Protein AF-A0A3N2MIQ5-F1 (afdb_monomer)

Secondary structure (DSSP, 8-state):
---TT-----HHHHHHHHHHHHSSSS-----S---GGG--S---GGGS-GGGS--EEEESSHHHHHT--TTT--TT-EEEETTT--EEEE--GGGTTSGGGEEE---THHHHHHT-S---GGG--S--S--PPPS----TTTTT-PPPPHHHHHHHHTT----

Radius of gyration: 43.42 Å; Cα contacts (8 Å, |Δi|>4): 132; chains: 1; bounding box: 94×30×147 Å

Sequence (163 aa):
MAVSNLQILDVHGLNLIIQKLKDGTLVVGKAGSVDAAQLSGTIPLDKLPKAALERITIVETEAARLALTSDDVQNGDSIKVTQSGKMYAVVDDTKLGTEAAFTDYVVGTAAKAALADAVPWGGVTGKPTAFPPESHVHTPAECGVEAIPDETIEAIISGTYKS

Mean predicted aligned error: 14.59 Å

Nearest PDB structures (foldseek):
  3hon-assembly1_A  TM=8.655E-01  e=3.107E-02  Homo sapiens

Structure (mmCIF, N/CA/C/O backbone):
data_AF-A0A3N2MIQ5-F1
#
_entry.id   AF-A0A3N2MIQ5-F1
#
loop_
_atom_site.group_PDB
_atom_site.id
_atom_site.type_symbol
_atom_site.label_atom_id
_atom_site.label_alt_id
_atom_site.label_comp_id
_atom_site.label_asym_id
_atom_site.label_entity_id
_atom_site.label_seq_id
_atom_site.pdbx_PDB_ins_code
_atom_site.Cartn_x
_atom_site.Cartn_y
_atom_site.Cartn_z
_atom_site.occupancy
_atom_site.B_iso_or_equiv
_atom_site.auth_seq_id
_atom_site.auth_comp_id
_atom_site.auth_asym_id
_atom_site.auth_atom_id
_atom_site.pdbx_PDB_model_num
ATOM 1 N N . MET A 1 1 ? -36.282 -1.967 73.510 1.00 50.09 1 MET A N 1
ATOM 2 C CA . MET A 1 1 ? -35.251 -1.500 72.558 1.00 50.09 1 MET A CA 1
ATOM 3 C C . MET A 1 1 ? -35.943 -1.250 71.233 1.00 50.09 1 MET A C 1
ATOM 5 O O . MET A 1 1 ? -36.476 -2.193 70.665 1.00 50.09 1 MET A O 1
ATOM 9 N N . ALA A 1 2 ? -36.054 0.010 70.814 1.00 52.12 2 ALA A N 1
ATOM 10 C CA . ALA A 1 2 ? -36.734 0.373 69.577 1.00 52.12 2 ALA A CA 1
ATOM 11 C C . ALA A 1 2 ? -35.797 0.113 68.390 1.00 52.12 2 ALA A C 1
ATOM 13 O O . ALA A 1 2 ? -34.775 0.777 68.255 1.00 52.12 2 ALA A O 1
ATOM 14 N N . VAL A 1 3 ? -36.144 -0.843 67.529 1.00 61.78 3 VAL A N 1
ATOM 15 C CA . VAL A 1 3 ? -35.579 -0.947 66.174 1.00 61.78 3 VAL A CA 1
ATOM 16 C C . VAL A 1 3 ? -36.281 0.077 65.277 1.00 61.78 3 VAL A C 1
ATOM 18 O O . VAL A 1 3 ? -37.018 -0.258 64.358 1.00 61.78 3 VAL A O 1
ATOM 21 N N . SER A 1 4 ? -36.120 1.359 65.595 1.00 69.19 4 SER A N 1
ATOM 22 C CA . SER A 1 4 ? -36.523 2.451 64.712 1.00 69.19 4 SER A CA 1
ATOM 23 C C . SER A 1 4 ? -35.407 2.658 63.691 1.00 69.19 4 SER A C 1
ATOM 25 O O . SER A 1 4 ? -34.311 3.049 64.088 1.00 69.19 4 SER A O 1
ATOM 27 N N . ASN A 1 5 ? -35.707 2.387 62.414 1.00 70.62 5 ASN A N 1
ATOM 28 C CA . ASN A 1 5 ? -34.878 2.560 61.202 1.00 70.62 5 ASN A CA 1
ATOM 29 C C . ASN A 1 5 ? -34.385 1.276 60.511 1.00 70.62 5 ASN A C 1
ATOM 31 O O . ASN A 1 5 ? -33.366 1.310 59.823 1.00 70.62 5 ASN A O 1
ATOM 35 N N . LEU A 1 6 ? -35.113 0.158 60.603 1.00 72.19 6 LEU A N 1
ATOM 36 C CA . LEU A 1 6 ? -34.867 -0.947 59.671 1.00 72.19 6 LEU A CA 1
ATOM 37 C C . LEU A 1 6 ? -35.571 -0.658 58.335 1.00 72.19 6 LEU A C 1
ATOM 39 O O . LEU A 1 6 ? -36.769 -0.887 58.190 1.00 72.19 6 LEU A O 1
ATOM 43 N N . GLN A 1 7 ? -34.831 -0.110 57.371 1.00 79.81 7 GLN A N 1
ATOM 44 C CA . GLN A 1 7 ? -35.302 0.038 55.994 1.00 79.81 7 GLN A CA 1
ATOM 45 C C . GLN A 1 7 ? -35.119 -1.295 55.264 1.00 79.81 7 GLN A C 1
ATOM 47 O O . GLN A 1 7 ? -33.996 -1.769 55.101 1.00 79.81 7 GLN A O 1
ATOM 52 N N . ILE A 1 8 ? -36.227 -1.908 54.850 1.00 82.44 8 ILE A N 1
ATOM 53 C CA . ILE A 1 8 ? -36.240 -3.178 54.120 1.00 82.44 8 ILE A CA 1
ATOM 54 C C . ILE A 1 8 ? -36.720 -2.890 52.700 1.00 82.44 8 ILE A C 1
ATOM 56 O O . ILE A 1 8 ? -37.667 -2.128 52.507 1.00 82.44 8 ILE A O 1
ATOM 60 N N . LEU A 1 9 ? -36.061 -3.487 51.711 1.00 88.62 9 LEU A N 1
ATOM 61 C CA . LEU A 1 9 ? -36.498 -3.406 50.325 1.00 88.62 9 LEU A CA 1
ATOM 62 C C . LEU A 1 9 ? -37.764 -4.259 50.151 1.00 88.62 9 LEU A C 1
ATOM 64 O O . LEU A 1 9 ? -37.734 -5.464 50.401 1.00 88.62 9 LEU A O 1
ATOM 68 N N . ASP A 1 10 ? -38.872 -3.639 49.749 1.00 91.31 10 ASP A N 1
ATOM 69 C CA . ASP A 1 10 ? -40.105 -4.355 49.429 1.00 91.31 10 ASP A CA 1
ATOM 70 C C . ASP A 1 10 ? -40.068 -4.911 47.991 1.00 91.31 10 ASP A C 1
ATOM 72 O O . ASP A 1 10 ? -39.117 -4.701 47.230 1.00 91.31 10 ASP A O 1
ATOM 76 N N . VAL A 1 11 ? -41.116 -5.639 47.598 1.00 94.62 11 VAL A N 1
ATOM 77 C CA . VAL A 1 11 ? -41.196 -6.240 46.257 1.00 94.62 11 VAL A CA 1
ATOM 78 C C . VAL A 1 11 ? -41.172 -5.184 45.144 1.00 94.62 11 VAL A C 1
ATOM 80 O O . VAL A 1 11 ? -40.599 -5.425 44.080 1.00 94.62 11 VAL A O 1
ATOM 83 N N . HIS A 1 12 ? -41.741 -3.997 45.386 1.00 91.69 12 HIS A N 1
ATOM 84 C CA . HIS A 1 12 ? -41.722 -2.898 44.424 1.00 91.69 12 HIS A CA 1
ATOM 85 C C . HIS A 1 12 ? -40.310 -2.341 44.255 1.00 91.69 12 HIS A C 1
ATOM 87 O O . HIS A 1 12 ? -39.852 -2.178 43.125 1.00 91.69 12 HIS A O 1
ATOM 93 N N . GLY A 1 13 ? -39.594 -2.109 45.356 1.00 92.69 13 GLY A N 1
ATOM 94 C CA . GLY A 1 13 ? -38.203 -1.671 45.347 1.00 92.69 13 GLY A CA 1
ATOM 95 C C . GLY A 1 13 ? -37.282 -2.670 44.648 1.00 92.69 13 GLY A C 1
ATOM 96 O O . GLY A 1 13 ? -36.430 -2.267 43.855 1.00 92.69 13 GLY A O 1
ATOM 97 N N . LEU A 1 14 ? -37.491 -3.973 44.866 1.00 93.06 14 LEU A N 1
ATOM 98 C CA . LEU A 1 14 ? -36.746 -5.024 44.170 1.00 93.06 14 LEU A CA 1
ATOM 99 C C . LEU A 1 14 ? -37.012 -5.010 42.661 1.00 93.06 14 LEU A C 1
ATOM 101 O O . LEU A 1 14 ? -36.068 -5.019 41.872 1.00 93.06 14 LEU A O 1
ATOM 105 N N . ASN A 1 15 ? -38.279 -4.931 42.250 1.00 94.38 15 ASN A N 1
ATOM 106 C CA . ASN A 1 15 ? -38.641 -4.854 40.835 1.00 94.38 15 ASN A CA 1
ATOM 107 C C . ASN A 1 15 ? -38.084 -3.595 40.165 1.00 94.38 15 ASN A C 1
ATOM 109 O O . ASN A 1 15 ? -37.611 -3.671 39.032 1.00 94.38 15 ASN A O 1
ATOM 113 N N . LEU A 1 16 ? -38.074 -2.465 40.876 1.00 94.06 16 LEU A N 1
ATOM 114 C CA . LEU A 1 16 ? -37.490 -1.220 40.393 1.00 94.06 16 LEU A CA 1
ATOM 115 C C . LEU A 1 16 ? -35.980 -1.360 40.169 1.00 94.06 16 LEU A C 1
ATOM 117 O O . LEU A 1 16 ? -35.473 -0.922 39.140 1.00 94.06 16 LEU A O 1
ATOM 121 N N . ILE A 1 17 ? -35.255 -1.990 41.099 1.00 93.00 17 ILE A N 1
ATOM 122 C CA . ILE A 1 17 ? -33.819 -2.254 40.935 1.00 93.00 17 ILE A CA 1
ATOM 123 C C . ILE A 1 17 ? -33.576 -3.200 39.755 1.00 93.00 17 ILE A C 1
ATOM 125 O O . ILE A 1 17 ? -32.720 -2.917 38.922 1.00 93.00 17 ILE A O 1
ATOM 129 N N . ILE A 1 18 ? -34.352 -4.281 39.628 1.00 91.88 18 ILE A N 1
ATOM 130 C CA . ILE A 1 18 ? -34.232 -5.230 38.509 1.00 91.88 18 ILE A CA 1
ATOM 131 C C . I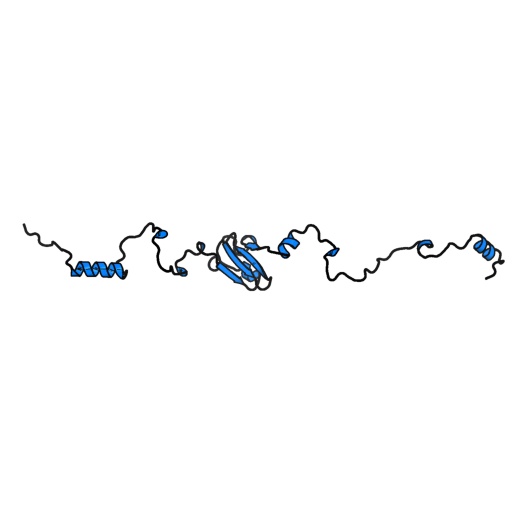LE A 1 18 ? -34.511 -4.547 37.167 1.00 91.88 18 ILE A C 1
ATOM 133 O O . ILE A 1 18 ? -33.794 -4.800 36.200 1.00 91.88 18 ILE A O 1
ATOM 137 N N . GLN A 1 19 ? -35.529 -3.688 37.086 1.00 94.25 19 GLN A N 1
ATOM 138 C CA . GLN A 1 19 ? -35.799 -2.911 35.877 1.00 94.25 19 GLN A CA 1
ATOM 139 C C . GLN A 1 19 ? -34.622 -2.005 35.535 1.00 94.25 19 GLN A C 1
ATOM 141 O O . GLN A 1 19 ? -34.124 -2.086 34.418 1.00 94.25 19 GLN A O 1
ATOM 146 N N . LYS A 1 20 ? -34.112 -1.250 36.513 1.00 92.56 20 LYS A N 1
ATOM 147 C CA . LYS A 1 20 ? -32.974 -0.350 36.307 1.00 92.56 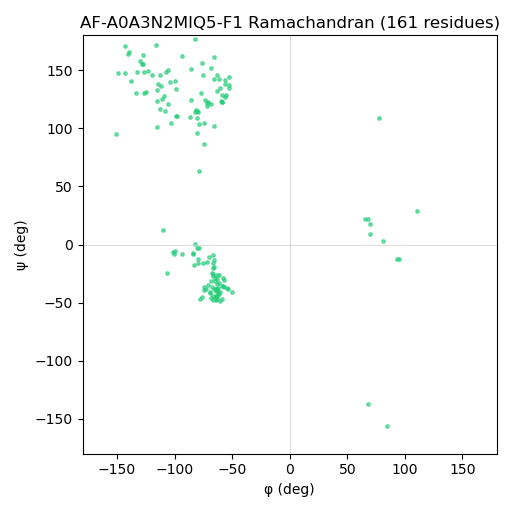20 LYS A CA 1
ATOM 148 C C . LYS A 1 20 ? -31.679 -1.070 35.915 1.00 92.56 20 LYS A C 1
ATOM 150 O O . LYS A 1 20 ? -30.840 -0.503 35.226 1.00 92.56 20 LYS A O 1
ATOM 155 N N . LEU A 1 21 ? -31.494 -2.313 36.360 1.00 90.56 21 LEU A N 1
ATOM 156 C CA . LEU A 1 21 ? -30.386 -3.169 35.922 1.00 90.56 21 LEU A CA 1
ATOM 157 C C . LEU A 1 21 ? -30.551 -3.605 34.462 1.00 90.56 21 LEU A C 1
ATOM 159 O O . LEU A 1 21 ? -29.579 -3.641 33.716 1.00 90.56 21 LEU A O 1
ATOM 163 N N . LYS A 1 22 ? -31.779 -3.941 34.050 1.00 87.19 22 LYS A N 1
ATOM 164 C CA . LYS A 1 22 ? -32.088 -4.395 32.686 1.00 87.19 22 LYS A CA 1
ATOM 165 C C . LYS A 1 22 ? -32.084 -3.260 31.666 1.00 87.19 22 LYS A C 1
ATOM 167 O O . LYS A 1 22 ? -31.681 -3.483 30.532 1.00 87.19 22 LYS A O 1
ATOM 172 N N . ASP A 1 23 ? -32.550 -2.075 32.053 1.00 88.50 23 ASP A N 1
ATOM 173 C CA . ASP A 1 23 ? -32.561 -0.887 31.194 1.00 88.50 23 ASP A CA 1
ATOM 174 C C . ASP A 1 23 ? -31.221 -0.124 31.196 1.00 88.50 23 ASP A C 1
ATOM 176 O O . ASP A 1 23 ? -31.027 0.784 30.392 1.00 88.50 23 ASP A O 1
ATOM 180 N N . GLY A 1 24 ? -30.282 -0.515 32.066 1.00 82.56 24 GLY A N 1
ATOM 181 C CA . GLY A 1 24 ? -28.936 0.053 32.148 1.00 82.56 24 GLY A CA 1
ATOM 182 C C . GLY A 1 24 ? -28.836 1.374 32.919 1.00 82.56 24 GLY A C 1
ATOM 183 O O . GLY A 1 24 ? -27.742 1.925 33.025 1.00 82.56 24 GLY A O 1
ATOM 184 N N . THR A 1 25 ? -29.930 1.881 33.497 1.00 88.81 25 THR A N 1
ATOM 185 C CA . THR A 1 25 ? -29.929 3.11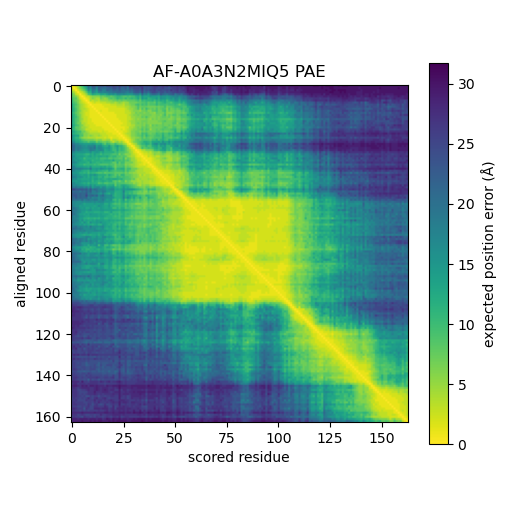0 34.312 1.00 88.81 25 THR A CA 1
ATOM 186 C C . THR A 1 25 ? -29.183 2.913 35.633 1.00 88.81 25 THR A C 1
ATOM 188 O O . THR A 1 25 ? -28.590 3.850 36.169 1.00 88.81 25 THR A O 1
ATOM 191 N N . LEU A 1 26 ? -29.206 1.693 36.178 1.00 88.31 26 LEU A N 1
ATOM 192 C CA . LEU A 1 26 ? -28.381 1.293 37.312 1.00 88.31 26 LEU A CA 1
ATOM 193 C C . LEU A 1 26 ? -27.214 0.440 36.809 1.00 88.31 26 LEU A C 1
ATOM 195 O O . LEU A 1 26 ? -27.372 -0.740 36.510 1.00 88.31 26 LEU A O 1
ATOM 199 N N . VAL A 1 27 ? -26.026 1.039 36.765 1.00 79.94 27 VAL A N 1
ATOM 200 C CA . VAL A 1 27 ? -24.787 0.345 36.401 1.00 79.94 27 VAL A CA 1
ATOM 201 C C . VAL A 1 27 ? -24.190 -0.291 37.657 1.00 79.94 27 VAL A C 1
ATOM 203 O O . VAL A 1 27 ? -23.701 0.411 38.542 1.00 79.94 27 VAL A O 1
ATOM 206 N N . VAL A 1 28 ? -24.228 -1.623 37.746 1.00 74.12 28 VAL A N 1
ATOM 207 C CA . VAL A 1 28 ? -23.554 -2.392 38.806 1.00 74.12 28 VAL A CA 1
ATOM 208 C C . VAL A 1 28 ? -22.454 -3.251 38.202 1.00 74.12 28 VAL A C 1
ATOM 210 O O . VAL A 1 28 ? -22.643 -3.872 37.163 1.00 74.12 28 VAL A O 1
ATOM 213 N N . GLY A 1 29 ? -21.307 -3.297 38.877 1.00 63.12 29 GLY A N 1
ATOM 214 C CA . GLY A 1 29 ? -20.150 -4.058 38.420 1.00 63.12 29 GLY A CA 1
ATOM 215 C C . GLY A 1 29 ? -19.389 -3.350 37.298 1.00 63.12 29 GLY A C 1
ATOM 216 O O . GLY A 1 29 ? -19.814 -3.301 36.150 1.00 63.12 29 GLY A O 1
ATOM 217 N N . LYS A 1 30 ? -18.191 -2.853 37.616 1.00 61.56 30 LYS A N 1
ATOM 218 C CA . LYS A 1 30 ? -17.167 -2.656 36.591 1.00 61.56 30 LYS A CA 1
ATOM 219 C C . LYS A 1 30 ? -16.644 -4.047 36.254 1.00 61.56 30 LYS A C 1
ATOM 221 O O . LYS A 1 30 ? -15.911 -4.623 37.057 1.00 61.56 30 LYS A O 1
ATOM 226 N N . ALA A 1 31 ? -17.039 -4.607 35.115 1.00 64.56 31 ALA A N 1
ATOM 227 C CA . ALA A 1 31 ? -16.406 -5.824 34.629 1.00 64.56 31 ALA A CA 1
ATOM 228 C C . ALA A 1 31 ? -14.948 -5.482 34.287 1.00 64.56 31 ALA A C 1
ATOM 230 O O . ALA A 1 31 ? -14.674 -4.814 33.293 1.00 64.56 31 ALA A O 1
ATOM 231 N N . GLY A 1 32 ? -14.013 -5.844 35.170 1.00 70.69 32 GLY A N 1
ATOM 232 C CA . GLY A 1 32 ? -12.579 -5.654 34.925 1.00 70.69 32 GLY A CA 1
ATOM 233 C C . GLY A 1 32 ? -12.084 -6.499 33.748 1.00 70.69 32 GLY A C 1
ATOM 234 O O . GLY A 1 32 ? -11.162 -6.097 33.046 1.00 70.69 32 GLY A O 1
ATOM 235 N N . SER A 1 33 ? -12.743 -7.633 33.514 1.00 75.94 33 SER A N 1
ATOM 236 C CA . SER A 1 33 ? -12.606 -8.493 32.347 1.00 75.94 33 SER A CA 1
ATOM 237 C C . SER A 1 33 ? -13.978 -9.057 31.975 1.00 75.94 33 SER A C 1
ATOM 239 O O . SER A 1 33 ? -14.829 -9.275 32.840 1.00 75.94 33 SER A O 1
ATOM 241 N N . VAL A 1 34 ? -14.197 -9.276 30.682 1.00 79.31 34 VAL A N 1
ATOM 242 C CA . VAL A 1 34 ? -15.377 -9.957 30.142 1.00 79.31 34 VAL A CA 1
ATOM 243 C C . VAL A 1 34 ? -14.861 -11.101 29.283 1.00 79.31 34 VAL A C 1
ATOM 245 O O . VAL A 1 34 ? -13.960 -10.894 28.472 1.00 79.31 34 VAL A O 1
ATOM 248 N N . ASP A 1 35 ? -15.396 -12.305 29.478 1.00 84.56 35 ASP A N 1
ATOM 249 C CA . ASP A 1 35 ? -15.090 -13.432 28.601 1.00 84.56 35 ASP A CA 1
ATOM 250 C C . ASP A 1 35 ? -15.714 -13.172 27.224 1.00 84.56 35 ASP A C 1
ATOM 252 O O . ASP A 1 35 ? -16.929 -12.995 27.103 1.00 84.56 35 ASP A O 1
ATOM 256 N N . ALA A 1 36 ? -14.880 -13.146 26.185 1.00 81.62 36 ALA A N 1
ATOM 257 C CA . ALA A 1 36 ? -15.325 -12.918 24.817 1.00 81.62 36 ALA A CA 1
ATOM 258 C C . ALA A 1 36 ? -16.359 -13.963 24.362 1.00 81.62 36 ALA A C 1
ATOM 260 O O . ALA A 1 36 ? -17.237 -13.629 23.571 1.00 81.62 36 ALA A O 1
ATOM 261 N N . ALA A 1 37 ? -16.317 -15.190 24.901 1.00 86.12 37 ALA A N 1
ATOM 262 C CA . ALA A 1 37 ? -17.291 -16.238 24.595 1.00 86.12 37 ALA A CA 1
ATOM 263 C C . ALA A 1 37 ? -18.716 -15.913 25.082 1.00 86.12 37 ALA A C 1
ATOM 265 O O . ALA A 1 37 ? -19.681 -16.508 24.606 1.00 86.12 37 ALA A O 1
ATOM 266 N N . GLN A 1 38 ? -18.859 -14.976 26.024 1.00 82.31 38 GLN A N 1
ATOM 267 C CA . GLN A 1 38 ? -20.152 -14.537 26.552 1.00 82.31 38 GLN A CA 1
ATOM 268 C C . GLN A 1 38 ? -20.715 -13.309 25.824 1.00 82.31 38 GLN A C 1
ATOM 270 O O . GLN A 1 38 ? -21.868 -12.933 26.057 1.00 82.31 38 GLN A O 1
ATOM 275 N N . LEU A 1 39 ? -19.934 -12.678 24.941 1.00 83.69 39 LEU A N 1
ATOM 276 C CA . LEU A 1 39 ? -20.414 -11.577 24.113 1.00 83.69 39 LEU A CA 1
ATOM 277 C C . LEU A 1 39 ? -21.386 -12.131 23.063 1.00 83.69 39 LEU A C 1
ATOM 279 O O . LEU A 1 39 ? -21.047 -13.009 22.276 1.00 83.69 39 LEU A O 1
ATOM 283 N N . SER A 1 40 ? -22.612 -11.612 23.057 1.00 83.62 40 SER A N 1
ATOM 284 C CA . SER A 1 40 ? -23.656 -11.969 22.093 1.00 83.62 40 SER A CA 1
ATOM 285 C C . SER A 1 40 ? -24.247 -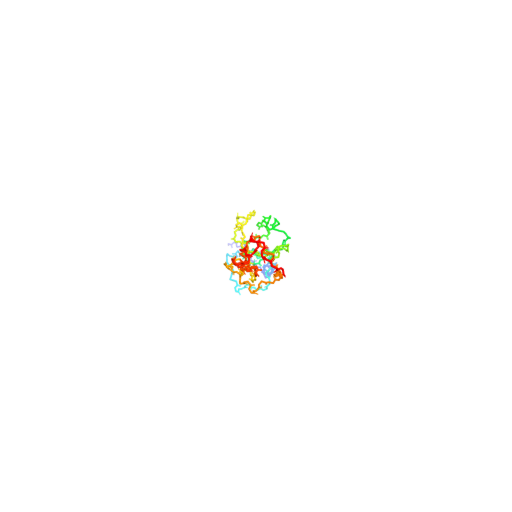10.709 21.459 1.00 83.62 40 SER A C 1
ATOM 287 O O . SER A 1 40 ? -24.188 -9.625 22.039 1.00 83.62 40 SER A O 1
ATOM 289 N N . GLY A 1 41 ? -24.803 -10.839 20.252 1.00 87.38 41 GLY A N 1
ATOM 290 C CA . GLY A 1 41 ? -25.310 -9.706 19.473 1.00 87.38 41 GLY A CA 1
ATOM 291 C C . GLY A 1 41 ? -24.225 -8.995 18.657 1.00 87.38 41 GLY A C 1
ATOM 292 O O . GLY A 1 41 ? -23.212 -9.591 18.300 1.00 87.38 41 GLY A O 1
ATOM 293 N N . THR A 1 42 ? -24.462 -7.722 18.331 1.00 85.50 42 THR A N 1
ATOM 294 C CA . THR A 1 42 ? -23.568 -6.911 17.492 1.00 85.50 42 THR A CA 1
ATOM 295 C C . THR A 1 42 ? -22.869 -5.854 18.335 1.00 85.50 42 THR A C 1
ATOM 297 O O . THR A 1 42 ? -23.528 -5.068 19.015 1.00 85.50 42 THR A O 1
ATOM 300 N N . ILE A 1 43 ? -21.541 -5.794 18.246 1.00 84.19 43 ILE A N 1
ATOM 301 C CA . ILE A 1 43 ? -20.755 -4.697 18.814 1.00 84.19 43 ILE A CA 1
ATOM 302 C C . ILE A 1 43 ? -20.717 -3.566 17.776 1.00 84.19 43 ILE A C 1
ATOM 304 O O . ILE A 1 43 ? -20.312 -3.818 16.638 1.00 84.19 43 ILE A O 1
ATOM 308 N N . PRO A 1 44 ? -21.137 -2.336 18.121 1.00 83.00 44 PRO A N 1
ATOM 309 C CA . PRO A 1 44 ? -21.008 -1.198 17.222 1.00 83.00 44 PRO A CA 1
ATOM 310 C C . PRO A 1 44 ? -19.554 -0.986 16.792 1.00 83.00 44 PRO A C 1
ATOM 312 O O . PRO A 1 44 ? -18.633 -1.073 17.605 1.00 83.00 44 PRO A O 1
ATOM 315 N N . LEU A 1 45 ? -19.353 -0.686 15.511 1.00 78.81 45 LEU A N 1
ATOM 316 C CA . LEU A 1 45 ? -18.025 -0.553 14.912 1.00 78.81 45 LEU A CA 1
ATOM 317 C C . LEU A 1 45 ? -17.170 0.532 15.591 1.00 78.81 45 LEU A C 1
ATOM 319 O O . LEU A 1 45 ? -15.974 0.347 15.774 1.00 78.81 45 LEU A O 1
ATOM 323 N N . ASP A 1 46 ? -17.787 1.632 16.026 1.00 79.69 46 ASP A N 1
ATOM 324 C CA . ASP A 1 46 ? -17.132 2.743 16.731 1.00 79.69 46 ASP A CA 1
ATOM 325 C C . ASP A 1 46 ? -16.681 2.390 18.160 1.00 79.69 46 ASP A C 1
ATOM 327 O O . ASP A 1 46 ? -15.968 3.164 18.800 1.00 79.69 46 ASP A O 1
ATOM 331 N N . LYS A 1 47 ? -17.119 1.239 18.681 1.00 82.62 47 LYS A N 1
ATOM 332 C CA . LYS A 1 47 ? -16.714 0.698 19.984 1.00 82.62 47 LYS A CA 1
ATOM 333 C C . LYS A 1 47 ? -15.652 -0.387 19.870 1.00 82.62 47 LYS A C 1
ATOM 335 O O . LYS A 1 47 ? -15.107 -0.795 20.895 1.00 82.62 47 LYS A O 1
ATOM 340 N N . LEU A 1 48 ? -15.345 -0.840 18.656 1.00 83.25 48 LEU A N 1
ATOM 341 C CA . LEU A 1 48 ? -14.222 -1.733 18.430 1.00 83.25 48 LEU A CA 1
ATOM 342 C C . LEU A 1 48 ? -12.927 -0.914 18.464 1.00 83.25 48 LEU A C 1
ATOM 344 O O . LEU A 1 48 ? -12.839 0.125 17.804 1.00 83.25 48 LEU A O 1
ATOM 348 N N . PRO A 1 49 ? -11.911 -1.348 19.232 1.00 80.50 49 PRO A N 1
ATOM 349 C CA . PRO A 1 49 ? -10.587 -0.753 19.145 1.00 80.50 49 PRO A CA 1
ATOM 350 C C . PRO A 1 49 ? -10.134 -0.763 17.689 1.00 80.50 49 PRO A C 1
ATOM 352 O O . PRO A 1 49 ? -10.287 -1.788 17.025 1.00 80.50 49 PRO A O 1
ATOM 355 N N . LYS A 1 50 ? -9.573 0.352 17.201 1.00 73.44 50 LYS A N 1
ATOM 356 C CA . LYS A 1 50 ? -9.175 0.472 15.791 1.00 73.44 50 LYS A CA 1
ATOM 357 C C . LYS A 1 50 ? -8.327 -0.745 15.357 1.00 73.44 50 LYS A C 1
ATOM 359 O O . LYS A 1 50 ? -8.615 -1.333 14.322 1.00 73.44 50 LYS A O 1
ATOM 364 N N . ALA A 1 51 ? -7.407 -1.216 16.208 1.00 74.19 51 ALA A N 1
ATOM 365 C CA . ALA A 1 51 ? -6.506 -2.343 15.932 1.00 74.19 51 ALA A CA 1
ATOM 366 C C . ALA A 1 51 ? -7.185 -3.723 15.798 1.00 74.19 51 ALA A C 1
ATOM 368 O O . ALA A 1 51 ? -6.530 -4.693 15.430 1.00 74.19 51 ALA A O 1
ATOM 369 N N . ALA A 1 52 ? -8.476 -3.847 16.119 1.00 80.62 52 ALA A N 1
ATOM 370 C CA . ALA A 1 52 ? -9.217 -5.099 15.974 1.00 80.62 52 ALA A CA 1
ATOM 371 C C . ALA A 1 52 ? -9.665 -5.368 14.526 1.00 80.62 52 ALA A C 1
ATOM 373 O O . ALA A 1 52 ? -10.119 -6.473 14.231 1.00 80.62 52 ALA A O 1
ATOM 374 N N . LEU A 1 53 ? -9.579 -4.369 13.640 1.00 79.25 53 LEU A N 1
ATOM 375 C CA . LEU A 1 53 ? -10.049 -4.447 12.261 1.00 79.25 53 LEU A CA 1
ATOM 376 C C . LEU A 1 53 ? -9.003 -3.883 11.302 1.00 79.25 53 LEU A C 1
ATOM 378 O O . LEU A 1 53 ? -8.553 -2.752 11.475 1.00 79.25 53 LEU A O 1
ATOM 382 N N . GLU A 1 54 ? -8.689 -4.636 10.251 1.00 79.88 54 GLU A N 1
ATOM 383 C CA . GLU A 1 54 ? -7.959 -4.095 9.104 1.00 79.88 54 GLU A CA 1
ATOM 384 C C . GLU A 1 54 ? -8.894 -3.199 8.287 1.00 79.88 54 GLU A C 1
ATOM 386 O O . GLU A 1 54 ? -9.974 -3.621 7.856 1.00 79.88 54 GLU A O 1
ATOM 391 N N . ARG A 1 55 ? -8.489 -1.943 8.073 1.00 85.88 55 ARG A N 1
ATOM 392 C CA . ARG A 1 55 ? -9.235 -0.981 7.252 1.00 85.88 55 ARG A CA 1
ATOM 393 C C . ARG A 1 55 ? -8.519 -0.756 5.926 1.00 85.88 55 ARG A C 1
ATOM 395 O O . ARG A 1 55 ? -7.294 -0.809 5.851 1.00 85.88 55 ARG A O 1
ATOM 402 N N . ILE A 1 56 ? -9.296 -0.479 4.877 1.00 91.06 56 ILE A N 1
ATOM 403 C CA . ILE A 1 56 ? -8.764 -0.045 3.582 1.00 91.06 56 ILE A CA 1
ATOM 404 C C . ILE A 1 56 ? -9.098 1.432 3.387 1.00 91.06 56 ILE A C 1
ATOM 406 O O . ILE A 1 56 ? -10.267 1.787 3.236 1.00 91.06 56 ILE A O 1
ATOM 410 N N . THR A 1 57 ? -8.071 2.273 3.331 1.00 93.75 57 THR A N 1
ATOM 411 C CA . THR A 1 57 ? -8.193 3.699 3.008 1.00 93.75 57 THR A CA 1
ATOM 412 C C . THR A 1 57 ? -7.845 3.917 1.539 1.00 93.75 57 THR A C 1
ATOM 414 O O . THR A 1 57 ? -6.851 3.395 1.039 1.00 93.75 57 THR A O 1
ATOM 417 N N . ILE A 1 58 ? -8.663 4.682 0.817 1.00 95.94 58 ILE A N 1
ATOM 418 C CA . ILE A 1 58 ? -8.453 4.968 -0.608 1.00 95.94 58 ILE A CA 1
ATOM 419 C C . ILE A 1 58 ? -8.078 6.440 -0.753 1.00 95.94 58 ILE A C 1
ATOM 421 O O . ILE A 1 58 ? -8.818 7.312 -0.307 1.00 95.94 58 ILE A O 1
ATOM 425 N N . VAL A 1 59 ? -6.943 6.705 -1.392 1.00 96.88 59 VAL A N 1
ATOM 426 C CA . VAL A 1 59 ? -6.428 8.050 -1.664 1.00 96.88 59 VAL A CA 1
ATOM 427 C C . VAL A 1 59 ? -6.109 8.204 -3.145 1.00 96.88 59 VAL A C 1
ATOM 429 O O . VAL A 1 59 ? -5.855 7.229 -3.853 1.00 96.88 59 VAL A O 1
ATOM 432 N N . GLU A 1 60 ? -6.123 9.440 -3.633 1.00 96.69 60 GLU A N 1
ATOM 433 C CA . GLU A 1 60 ? -5.923 9.691 -5.058 1.00 96.69 60 GLU A CA 1
ATOM 434 C C . GLU A 1 60 ? -4.449 9.604 -5.469 1.00 96.69 60 GLU A C 1
ATOM 436 O O . GLU A 1 60 ? -4.119 8.945 -6.455 1.00 96.69 60 GLU A O 1
ATOM 441 N N . THR A 1 61 ? -3.559 10.238 -4.699 1.00 96.69 61 THR A N 1
ATOM 442 C CA . THR A 1 61 ? -2.148 10.452 -5.054 1.00 96.69 61 THR A CA 1
ATOM 443 C C . THR A 1 61 ? -1.190 9.973 -3.964 1.00 96.69 61 THR A C 1
ATOM 445 O O . THR A 1 61 ? -1.567 9.814 -2.803 1.00 96.69 61 THR A O 1
ATOM 448 N N . GLU A 1 62 ? 0.085 9.800 -4.319 1.00 94.12 62 GLU A N 1
ATOM 449 C CA . GLU A 1 62 ? 1.141 9.447 -3.357 1.00 94.12 62 GLU A CA 1
ATOM 450 C C . GLU A 1 62 ? 1.348 10.536 -2.293 1.00 94.12 62 GLU A C 1
ATOM 452 O O . GLU A 1 62 ? 1.585 10.234 -1.126 1.00 94.12 62 GLU A O 1
ATOM 457 N N . ALA A 1 63 ? 1.181 11.809 -2.664 1.00 96.12 63 ALA A N 1
ATOM 458 C CA . ALA A 1 63 ? 1.230 12.915 -1.712 1.00 96.12 63 ALA A CA 1
ATOM 459 C C . ALA A 1 63 ? 0.092 12.826 -0.681 1.00 96.12 63 ALA A C 1
ATOM 461 O O . ALA A 1 63 ? 0.315 13.082 0.500 1.00 96.12 63 ALA A O 1
ATOM 462 N N . ALA A 1 64 ? -1.108 12.412 -1.106 1.00 96.50 64 ALA A N 1
ATOM 463 C CA . ALA A 1 64 ? -2.231 12.191 -0.200 1.00 96.50 64 ALA A CA 1
ATOM 464 C C . ALA A 1 64 ? -1.991 10.998 0.738 1.00 96.50 64 ALA A C 1
ATOM 466 O O . ALA A 1 64 ? -2.344 11.088 1.909 1.00 96.50 64 ALA A O 1
ATOM 467 N N . ARG A 1 65 ? -1.340 9.920 0.268 1.00 96.00 65 ARG A N 1
ATOM 468 C CA . ARG A 1 65 ? -0.891 8.813 1.137 1.00 96.00 65 ARG A CA 1
ATOM 469 C C . ARG A 1 65 ? 0.067 9.313 2.221 1.00 96.00 65 ARG A C 1
ATOM 471 O O . ARG A 1 65 ? -0.110 8.983 3.387 1.00 96.00 65 ARG A O 1
ATOM 478 N N . LEU A 1 66 ? 1.062 10.120 1.853 1.00 95.31 66 LEU A N 1
ATOM 479 C CA . LEU A 1 66 ? 2.032 10.653 2.814 1.00 95.31 66 LEU A CA 1
ATOM 480 C C . LEU A 1 66 ? 1.405 11.651 3.801 1.00 95.31 66 LEU A C 1
ATOM 482 O O . LEU A 1 66 ? 1.911 11.793 4.905 1.00 95.31 66 LEU A O 1
ATOM 486 N N . ALA A 1 67 ? 0.300 12.309 3.445 1.00 96.56 67 ALA A N 1
ATOM 487 C CA . ALA A 1 67 ? -0.406 13.244 4.322 1.00 96.56 67 ALA A CA 1
ATOM 488 C C . ALA A 1 67 ? -1.339 12.574 5.354 1.00 96.56 67 ALA A C 1
ATOM 490 O O . ALA A 1 67 ? -1.942 13.283 6.160 1.00 96.56 67 ALA A O 1
ATOM 491 N N . LEU A 1 68 ? -1.482 11.243 5.329 1.00 95.31 68 LEU A N 1
ATOM 492 C CA . LEU A 1 68 ? -2.336 10.503 6.262 1.00 95.31 68 LEU A CA 1
ATOM 493 C C . LEU A 1 68 ? -1.853 10.634 7.711 1.00 95.31 68 LEU A C 1
ATOM 495 O O . LEU A 1 68 ? -0.654 10.657 7.990 1.00 95.31 68 LEU A O 1
ATOM 499 N N . THR A 1 69 ? -2.810 10.660 8.635 1.00 94.81 69 THR A N 1
ATOM 500 C CA . THR A 1 69 ? -2.580 10.791 10.077 1.00 94.81 69 THR A CA 1
ATOM 501 C C . THR A 1 69 ? -3.047 9.550 10.843 1.00 94.81 69 THR A C 1
ATOM 503 O O . THR A 1 69 ? -3.718 8.674 10.296 1.00 94.81 69 THR A O 1
ATOM 506 N N . SER A 1 70 ? -2.733 9.478 12.138 1.00 89.56 70 SER A N 1
ATOM 507 C CA . SER A 1 70 ? -3.191 8.403 13.035 1.00 89.56 70 SER A CA 1
ATOM 508 C C . SER A 1 70 ? -4.712 8.394 13.275 1.00 89.56 70 SER A C 1
ATOM 510 O O . SER A 1 70 ? -5.282 7.420 13.789 1.00 89.56 70 SER A O 1
ATOM 512 N N . ASP A 1 71 ? -5.405 9.468 12.893 1.00 88.94 71 ASP A N 1
ATOM 513 C CA . ASP A 1 71 ? -6.862 9.481 12.874 1.00 88.94 71 ASP A CA 1
ATOM 514 C C . ASP A 1 71 ? -7.403 8.680 11.687 1.00 88.94 71 ASP A C 1
ATOM 516 O O . ASP A 1 71 ? -8.343 7.892 11.865 1.00 88.94 71 ASP A O 1
ATOM 520 N N . ASP A 1 72 ? -6.737 8.795 10.537 1.00 90.56 72 ASP A N 1
ATOM 521 C CA . ASP A 1 72 ? -7.100 8.146 9.280 1.00 90.56 72 ASP A CA 1
ATOM 522 C C . ASP A 1 72 ? -6.735 6.658 9.283 1.00 90.56 72 ASP A C 1
ATOM 524 O O . ASP A 1 72 ? -7.543 5.811 8.895 1.00 90.56 72 ASP A O 1
ATOM 528 N N . VAL A 1 73 ? -5.523 6.327 9.739 1.00 91.88 73 VAL A N 1
ATOM 529 C CA . VAL A 1 73 ? -4.911 4.998 9.578 1.00 91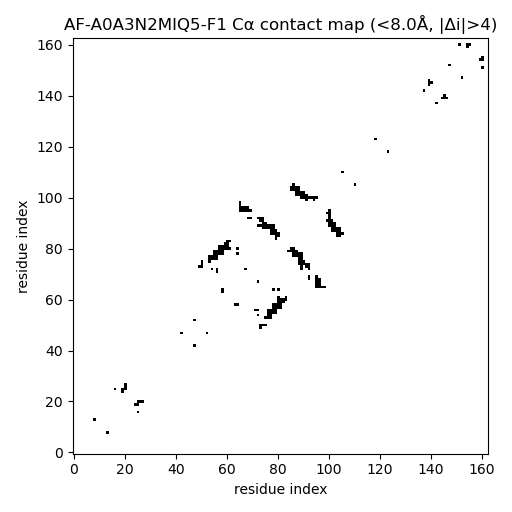.88 73 VAL A CA 1
ATOM 530 C C . VAL A 1 73 ? -4.150 4.552 10.822 1.00 91.88 73 VAL A C 1
ATOM 532 O O . VAL A 1 73 ? -3.849 5.348 11.704 1.00 91.88 73 VAL A O 1
ATOM 535 N N . GLN A 1 74 ? -3.851 3.261 10.902 1.00 90.69 74 GLN A N 1
ATOM 536 C CA . GLN A 1 74 ? -3.051 2.652 11.966 1.00 90.69 74 GLN A CA 1
ATOM 537 C C . GLN A 1 74 ? -2.162 1.539 11.394 1.00 90.69 74 GLN A C 1
ATOM 539 O O . GLN A 1 74 ? -2.369 1.102 10.261 1.00 90.69 74 GLN A O 1
ATOM 544 N N . ASN A 1 75 ? -1.236 1.015 12.199 1.00 90.44 75 ASN A N 1
ATOM 545 C CA . ASN A 1 75 ? -0.444 -0.161 11.820 1.00 90.44 75 ASN A CA 1
ATOM 546 C C . ASN A 1 75 ? -1.327 -1.356 11.434 1.00 90.44 75 ASN A C 1
ATOM 548 O O . ASN A 1 75 ? -2.208 -1.759 12.191 1.00 90.44 75 ASN A O 1
ATOM 552 N N . GLY A 1 76 ? -1.057 -1.934 10.265 1.00 88.06 76 GLY A N 1
ATOM 553 C CA . GLY A 1 76 ? -1.828 -3.027 9.674 1.00 88.06 76 GLY A CA 1
ATOM 554 C C . GLY A 1 76 ? -2.927 -2.583 8.705 1.00 88.06 76 GLY A C 1
ATOM 555 O O . GLY A 1 76 ? -3.424 -3.414 7.950 1.00 88.06 76 GLY A O 1
ATOM 556 N N . ASP A 1 77 ? -3.285 -1.295 8.652 1.00 92.56 77 ASP A N 1
ATOM 557 C CA . ASP A 1 77 ? -4.234 -0.816 7.643 1.00 92.56 77 ASP A CA 1
ATOM 558 C C . ASP A 1 77 ? -3.621 -0.869 6.233 1.00 92.56 77 ASP A C 1
ATOM 560 O O . ASP A 1 77 ? -2.410 -0.738 6.030 1.00 92.56 77 ASP A O 1
ATOM 564 N N . SER A 1 78 ? -4.485 -1.027 5.233 1.00 93.81 78 SER A N 1
ATOM 565 C CA . SER A 1 78 ? -4.117 -1.020 3.819 1.00 93.81 78 SER A CA 1
ATOM 566 C C . SER A 1 78 ? -4.512 0.297 3.155 1.00 93.81 78 SER A C 1
ATOM 568 O O . SER A 1 78 ? -5.609 0.808 3.364 1.00 93.81 78 SER A O 1
ATOM 570 N N . ILE A 1 79 ? -3.655 0.826 2.287 1.00 95.12 79 ILE A N 1
ATOM 571 C CA . ILE A 1 79 ? -3.900 2.039 1.503 1.00 95.12 79 ILE A CA 1
ATOM 572 C C . ILE A 1 79 ? -3.958 1.686 0.024 1.00 95.12 79 ILE A C 1
ATOM 574 O O . ILE A 1 79 ? -3.065 1.014 -0.482 1.00 95.12 79 ILE A O 1
ATOM 578 N N . LYS A 1 80 ? -4.966 2.186 -0.690 1.00 94.88 80 LYS A N 1
ATOM 579 C CA . LYS A 1 80 ? -5.035 2.153 -2.153 1.00 94.88 80 LYS A CA 1
ATOM 580 C C . LYS A 1 80 ? -4.764 3.538 -2.714 1.00 94.88 80 LYS A C 1
ATOM 582 O O . LYS A 1 80 ? -5.537 4.450 -2.440 1.00 94.88 80 LYS A O 1
ATOM 587 N N . VAL A 1 81 ? -3.740 3.675 -3.548 1.00 95.62 81 VAL A N 1
ATOM 588 C CA . VAL A 1 81 ? -3.477 4.905 -4.303 1.00 95.62 81 VAL A CA 1
ATOM 589 C C . VAL A 1 81 ? -4.036 4.734 -5.712 1.00 95.62 81 VAL A C 1
ATOM 591 O O . VAL A 1 81 ? -3.550 3.915 -6.492 1.00 95.62 81 VAL A O 1
ATOM 594 N N . THR A 1 82 ? -5.099 5.462 -6.057 1.00 93.81 82 THR A N 1
ATOM 595 C CA . THR A 1 82 ? -5.818 5.223 -7.320 1.00 93.81 82 THR A CA 1
ATOM 596 C C . THR A 1 82 ? -5.034 5.663 -8.549 1.00 93.81 82 THR A C 1
ATOM 598 O O . THR A 1 82 ? -5.118 4.989 -9.571 1.00 93.81 82 THR A O 1
ATOM 601 N N . GLN A 1 83 ? -4.261 6.752 -8.465 1.00 92.44 83 GLN A N 1
ATOM 602 C CA . GLN A 1 83 ? -3.478 7.261 -9.594 1.00 92.44 83 GLN A CA 1
ATOM 603 C C . GLN A 1 83 ? -2.345 6.309 -9.998 1.00 92.44 83 GLN A C 1
ATOM 605 O O . GLN A 1 83 ? -2.156 6.057 -11.185 1.00 92.44 83 GLN A O 1
ATOM 610 N N . SER A 1 84 ? -1.598 5.772 -9.029 1.00 88.31 84 SER A N 1
ATOM 611 C CA . SER A 1 84 ? -0.523 4.807 -9.297 1.00 88.31 84 SER A CA 1
ATOM 612 C C . SER A 1 84 ? -1.045 3.376 -9.455 1.00 88.31 84 SER A C 1
ATOM 614 O O . SER A 1 84 ? -0.342 2.514 -9.980 1.00 88.31 84 SER A O 1
ATOM 616 N N . GLY A 1 85 ? -2.271 3.106 -8.995 1.00 87.44 85 GLY A N 1
ATOM 617 C CA . GLY A 1 85 ? -2.845 1.764 -8.926 1.00 87.44 85 GLY A CA 1
ATOM 618 C C . GLY A 1 85 ? -2.181 0.876 -7.870 1.00 87.44 85 GLY A C 1
ATOM 619 O O . GLY A 1 85 ? -2.448 -0.326 -7.836 1.00 87.44 85 GLY A O 1
ATOM 620 N N . LYS A 1 86 ? -1.313 1.444 -7.024 1.00 88.50 86 LYS A N 1
ATOM 621 C CA . LYS A 1 86 ? -0.566 0.713 -6.004 1.00 88.50 86 LYS A CA 1
ATOM 622 C C . LYS A 1 86 ? -1.364 0.560 -4.716 1.00 88.50 86 LYS A C 1
ATOM 624 O O . LYS A 1 86 ? -2.198 1.394 -4.359 1.00 88.50 86 LYS A O 1
ATOM 629 N N . MET A 1 87 ? -1.062 -0.521 -4.011 1.00 92.44 87 MET A N 1
ATOM 630 C CA . MET A 1 87 ? -1.537 -0.784 -2.660 1.00 92.44 87 MET A CA 1
ATOM 631 C C . MET A 1 87 ? -0.342 -0.728 -1.704 1.00 92.44 87 MET A C 1
ATOM 633 O O . MET A 1 87 ? 0.749 -1.153 -2.076 1.00 92.44 87 MET A O 1
ATOM 637 N N . TYR A 1 88 ? -0.551 -0.251 -0.483 1.00 93.81 88 TYR A N 1
ATOM 638 C CA . TYR A 1 88 ? 0.462 -0.168 0.571 1.00 93.81 88 TYR A CA 1
ATOM 639 C C . TYR A 1 88 ? -0.095 -0.723 1.881 1.00 93.81 88 TYR A C 1
ATOM 641 O O . TYR A 1 88 ? -1.285 -0.571 2.133 1.00 93.81 88 TYR A O 1
ATOM 649 N N . ALA A 1 89 ? 0.743 -1.319 2.723 1.00 93.88 89 ALA A N 1
ATOM 650 C CA . ALA A 1 89 ? 0.421 -1.583 4.123 1.00 93.88 89 ALA A CA 1
ATOM 651 C C . ALA A 1 89 ? 1.071 -0.514 5.007 1.00 93.88 89 ALA A C 1
ATOM 653 O O . ALA A 1 89 ? 2.216 -0.125 4.761 1.00 93.88 89 ALA A O 1
ATOM 654 N N . VAL A 1 90 ? 0.365 -0.061 6.040 1.00 94.00 90 VAL A N 1
ATOM 655 C CA . VAL A 1 90 ? 0.930 0.795 7.090 1.00 94.00 90 VAL A CA 1
ATOM 656 C C . VAL A 1 90 ? 1.689 -0.094 8.071 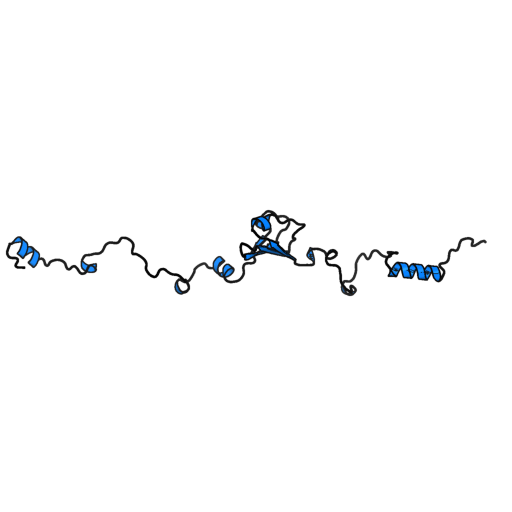1.00 94.00 90 VAL A C 1
ATOM 658 O O . VAL A 1 90 ? 1.095 -0.948 8.726 1.00 94.00 90 VAL A O 1
ATOM 661 N N . VAL A 1 91 ? 3.005 0.078 8.154 1.00 93.06 91 VAL A N 1
ATOM 662 C CA . VAL A 1 91 ? 3.890 -0.740 9.001 1.00 93.06 91 VAL A CA 1
ATOM 663 C C . VAL A 1 91 ? 4.388 0.001 10.240 1.00 93.06 91 VAL A C 1
ATOM 665 O O . VAL A 1 91 ? 4.752 -0.650 11.217 1.00 93.06 91 VAL A O 1
ATOM 668 N N . ASP A 1 92 ? 4.422 1.337 10.200 1.00 93.25 92 ASP A N 1
ATOM 669 C CA . ASP A 1 92 ? 4.868 2.175 11.316 1.00 93.25 92 ASP A CA 1
ATOM 670 C C . ASP A 1 92 ? 4.180 3.553 11.303 1.00 93.25 92 ASP A C 1
ATOM 672 O O . ASP A 1 92 ? 4.612 4.500 10.642 1.00 93.25 92 ASP A O 1
ATOM 676 N N . ASP A 1 93 ? 3.099 3.663 12.064 1.00 91.06 93 ASP A N 1
ATOM 677 C CA . ASP A 1 93 ? 2.267 4.850 12.230 1.00 91.06 93 ASP A CA 1
ATOM 678 C C . ASP A 1 93 ? 2.991 6.008 12.935 1.00 91.06 93 ASP A C 1
ATOM 680 O O . ASP A 1 93 ? 2.627 7.172 12.762 1.00 91.06 93 ASP A O 1
ATOM 684 N N . THR A 1 94 ? 4.077 5.728 13.660 1.00 94.19 94 THR A N 1
ATOM 685 C CA . THR A 1 94 ? 4.917 6.771 14.267 1.00 94.19 94 THR A CA 1
ATOM 686 C C . THR A 1 94 ? 5.740 7.538 13.232 1.00 94.19 94 THR A C 1
ATOM 688 O O . THR A 1 94 ? 6.259 8.616 13.526 1.00 94.19 94 THR A O 1
ATOM 691 N N . LYS A 1 95 ? 5.842 7.005 12.008 1.00 94.00 95 LYS A N 1
ATOM 692 C CA . LYS A 1 95 ? 6.597 7.581 10.889 1.00 94.00 95 LYS A CA 1
ATOM 693 C C . LYS A 1 95 ? 5.707 8.117 9.765 1.00 94.00 95 LYS A C 1
ATOM 695 O O . LYS A 1 95 ? 6.223 8.385 8.672 1.00 94.00 95 LYS A O 1
ATOM 700 N N . LEU A 1 96 ? 4.395 8.254 9.993 1.00 92.62 96 LEU A N 1
ATOM 701 C CA . LEU A 1 96 ? 3.474 8.866 9.025 1.00 92.62 96 LEU A CA 1
ATOM 702 C C . LEU A 1 96 ? 3.996 10.244 8.590 1.00 92.62 96 LEU A C 1
ATOM 704 O O . LEU A 1 96 ? 4.644 10.949 9.363 1.00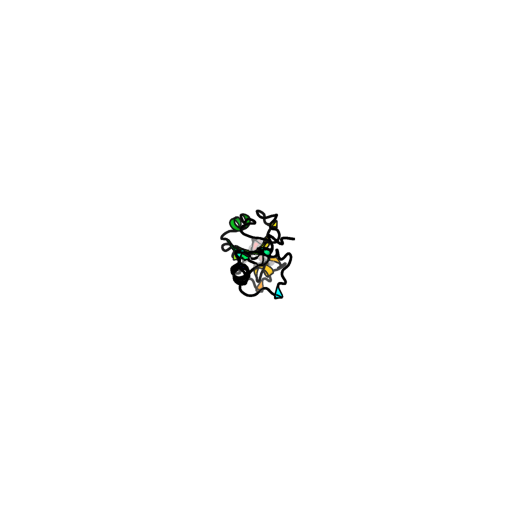 92.62 96 LEU A O 1
ATOM 708 N N . GLY A 1 97 ? 3.783 10.601 7.324 1.00 92.88 97 GLY A N 1
ATOM 709 C CA . GLY A 1 97 ? 4.509 11.705 6.682 1.00 92.88 97 GLY A CA 1
ATOM 710 C C . GLY A 1 97 ? 5.747 11.268 5.898 1.00 92.88 97 GLY A C 1
ATOM 711 O O . GLY A 1 97 ? 6.283 12.058 5.123 1.00 92.88 97 GLY A O 1
ATOM 712 N N . THR A 1 98 ? 6.205 10.022 6.061 1.00 94.62 98 THR A N 1
ATOM 713 C CA . THR A 1 98 ? 7.390 9.494 5.371 1.00 94.62 98 THR A CA 1
ATOM 714 C C . THR A 1 98 ? 7.117 8.151 4.703 1.00 94.62 98 THR A C 1
ATOM 716 O O . THR A 1 98 ? 6.237 7.402 5.119 1.00 94.62 98 THR A O 1
ATOM 719 N N . GLU A 1 99 ? 7.924 7.805 3.697 1.00 92.62 99 GLU A N 1
ATOM 720 C CA . GLU A 1 99 ? 7.849 6.495 3.032 1.00 92.62 99 GLU A CA 1
ATOM 721 C C . GLU A 1 99 ? 8.121 5.327 3.992 1.00 92.62 99 GLU A C 1
ATOM 723 O O . GLU A 1 99 ? 7.610 4.234 3.790 1.00 92.62 99 GLU A O 1
ATOM 728 N N . ALA A 1 100 ? 8.874 5.554 5.076 1.00 93.69 100 ALA A N 1
ATOM 729 C CA . ALA A 1 100 ? 9.215 4.516 6.049 1.00 93.69 100 ALA A CA 1
ATOM 730 C C . ALA A 1 100 ? 8.009 3.993 6.850 1.00 93.69 100 ALA A C 1
ATOM 732 O O . ALA A 1 100 ? 8.120 2.942 7.480 1.00 93.69 100 ALA A O 1
ATOM 733 N N . ALA A 1 101 ? 6.878 4.707 6.836 1.00 93.69 101 ALA A N 1
ATOM 734 C CA . ALA A 1 101 ? 5.629 4.239 7.431 1.00 93.69 101 ALA A CA 1
ATOM 735 C C . ALA A 1 101 ? 4.914 3.176 6.593 1.00 93.69 101 ALA A C 1
ATOM 737 O O . ALA A 1 101 ? 4.013 2.508 7.103 1.00 93.69 101 ALA A O 1
ATOM 738 N N . PHE A 1 102 ? 5.280 3.024 5.317 1.00 93.88 102 PHE A N 1
ATOM 739 C CA . PHE A 1 102 ? 4.530 2.232 4.353 1.00 93.88 102 PHE A CA 1
ATOM 740 C C . PHE A 1 102 ? 5.393 1.140 3.723 1.00 93.88 102 PHE A C 1
ATOM 742 O O . PHE A 1 102 ? 6.594 1.298 3.515 1.00 93.88 102 PHE A O 1
ATOM 749 N N . THR A 1 103 ? 4.762 0.026 3.364 1.00 92.69 103 THR A N 1
ATOM 750 C CA . THR A 1 103 ? 5.378 -0.999 2.519 1.00 92.69 103 THR A CA 1
ATOM 751 C C . THR A 1 103 ? 4.468 -1.298 1.333 1.00 92.69 103 THR A C 1
ATOM 753 O O . THR A 1 103 ? 3.265 -1.483 1.514 1.00 92.69 103 THR A O 1
ATOM 756 N N . ASP A 1 104 ? 5.004 -1.302 0.113 1.00 90.00 104 ASP A N 1
ATOM 757 C CA . ASP A 1 104 ? 4.229 -1.608 -1.093 1.00 90.00 104 ASP A CA 1
ATOM 758 C C . ASP A 1 104 ? 3.712 -3.057 -1.027 1.00 90.00 104 ASP A C 1
ATOM 760 O O . ASP A 1 104 ? 4.475 -4.006 -0.827 1.00 90.00 104 ASP A O 1
ATOM 764 N N . TYR A 1 105 ? 2.425 -3.257 -1.303 1.00 86.38 105 TYR A N 1
ATOM 765 C CA . TYR A 1 105 ? 1.901 -4.569 -1.673 1.00 86.38 105 TYR A CA 1
ATOM 766 C C . TYR A 1 105 ? 2.328 -4.872 -3.104 1.00 86.38 105 TYR A C 1
ATOM 768 O O . TYR A 1 105 ? 1.622 -4.596 -4.079 1.00 86.38 105 TYR A O 1
ATOM 776 N N . VAL A 1 106 ? 3.519 -5.441 -3.239 1.00 75.44 106 VAL A N 1
ATOM 777 C CA . VAL A 1 106 ? 4.032 -5.840 -4.541 1.00 75.44 106 VAL A CA 1
ATOM 778 C C . VAL A 1 106 ? 3.412 -7.185 -4.926 1.00 75.44 106 VAL A C 1
ATOM 780 O O . VAL A 1 106 ? 3.730 -8.225 -4.355 1.00 75.44 106 VAL A O 1
ATOM 783 N N . VAL A 1 107 ? 2.512 -7.179 -5.912 1.00 65.25 107 VAL A N 1
ATOM 784 C CA . VAL A 1 107 ? 1.840 -8.386 -6.421 1.00 65.25 107 VAL A CA 1
ATOM 785 C C . VAL A 1 107 ? 1.979 -8.516 -7.940 1.00 65.25 107 VAL A C 1
ATOM 787 O O . VAL A 1 107 ? 2.039 -7.534 -8.679 1.00 65.25 107 VAL A O 1
ATOM 790 N N . GLY A 1 108 ? 2.029 -9.758 -8.427 1.00 70.38 108 GLY A N 1
ATOM 791 C CA . GLY A 1 108 ? 1.961 -10.068 -9.858 1.00 70.38 108 GLY A CA 1
ATOM 792 C C . GLY A 1 108 ? 3.175 -9.611 -10.680 1.00 70.38 108 GLY A C 1
ATOM 793 O O . GLY A 1 108 ? 4.325 -9.812 -10.293 1.00 70.38 108 GLY A O 1
ATOM 794 N N . THR A 1 109 ? 2.923 -9.049 -11.866 1.00 62.16 109 THR A N 1
ATOM 795 C CA . THR A 1 109 ? 3.961 -8.684 -12.850 1.00 62.16 109 THR A CA 1
ATOM 796 C C . THR A 1 109 ? 4.900 -7.588 -12.347 1.00 62.16 109 THR A C 1
ATOM 798 O O . THR A 1 109 ? 6.080 -7.624 -12.674 1.00 62.16 109 THR A O 1
ATOM 801 N N . ALA A 1 110 ? 4.422 -6.664 -11.506 1.00 64.25 110 ALA A N 1
ATOM 802 C CA . ALA A 1 110 ? 5.266 -5.643 -10.883 1.00 64.25 110 ALA A CA 1
ATOM 803 C C . ALA A 1 110 ? 6.281 -6.261 -9.905 1.00 64.25 110 ALA A C 1
ATOM 805 O O . ALA A 1 110 ? 7.443 -5.865 -9.909 1.00 64.25 110 ALA A O 1
ATOM 806 N N . ALA A 1 111 ? 5.879 -7.294 -9.150 1.00 64.25 111 ALA A N 1
ATOM 807 C CA . ALA A 1 111 ? 6.796 -8.060 -8.298 1.00 64.25 111 ALA A CA 1
ATOM 808 C C . ALA A 1 111 ? 7.853 -8.782 -9.128 1.00 64.25 111 ALA A C 1
ATOM 810 O O . ALA A 1 111 ? 9.039 -8.736 -8.817 1.00 64.25 111 ALA A O 1
ATOM 811 N N . LYS A 1 112 ? 7.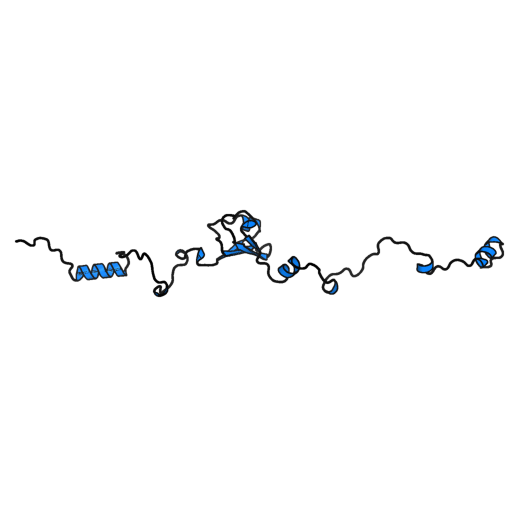425 -9.405 -10.231 1.00 63.84 112 LYS A N 1
ATOM 812 C CA . LYS A 1 112 ? 8.339 -10.082 -11.152 1.00 63.84 112 LYS A CA 1
ATOM 813 C C . LYS A 1 112 ? 9.316 -9.113 -11.814 1.00 63.84 112 LYS A C 1
ATOM 815 O O . LYS A 1 112 ? 10.474 -9.466 -11.941 1.00 63.84 112 LYS A O 1
ATOM 820 N N . ALA A 1 113 ? 8.875 -7.920 -12.212 1.00 66.50 113 ALA A N 1
ATOM 821 C CA . ALA A 1 113 ? 9.739 -6.915 -12.828 1.00 66.50 113 ALA A CA 1
ATOM 822 C C . ALA A 1 113 ? 10.748 -6.324 -11.832 1.00 66.50 113 ALA A C 1
ATOM 824 O O . ALA A 1 113 ? 11.913 -6.178 -12.178 1.00 66.50 113 ALA A O 1
ATOM 825 N N . ALA A 1 114 ? 10.327 -6.032 -10.597 1.00 65.25 114 ALA A N 1
ATOM 826 C CA . ALA A 1 114 ? 11.210 -5.486 -9.564 1.00 65.25 114 ALA A CA 1
ATOM 827 C C . ALA A 1 114 ? 12.298 -6.476 -9.106 1.00 65.25 114 ALA A C 1
ATOM 829 O O . ALA A 1 114 ? 13.348 -6.051 -8.637 1.00 65.25 114 ALA A O 1
ATOM 830 N N . LEU A 1 115 ? 12.047 -7.782 -9.246 1.00 65.62 115 LEU A N 1
ATOM 831 C CA . LEU A 1 115 ? 12.981 -8.859 -8.901 1.00 65.62 115 LEU A CA 1
ATOM 832 C C . LEU A 1 115 ? 13.726 -9.441 -10.115 1.00 65.62 115 LEU A C 1
ATOM 834 O O . LEU A 1 115 ? 14.545 -10.341 -9.947 1.00 65.62 115 LEU A O 1
ATOM 838 N N . ALA A 1 116 ? 13.405 -9.021 -11.340 1.00 70.94 116 ALA A N 1
ATOM 839 C CA . ALA A 1 116 ? 13.999 -9.613 -12.532 1.00 70.94 116 ALA A CA 1
ATOM 840 C C . ALA A 1 116 ? 15.410 -9.060 -12.762 1.00 70.94 116 ALA A C 1
ATOM 842 O O . ALA A 1 116 ? 15.568 -7.970 -13.304 1.00 70.94 116 ALA A O 1
ATOM 843 N N . ASP A 1 117 ? 16.429 -9.861 -12.446 1.00 77.31 117 ASP A N 1
ATOM 844 C CA . ASP A 1 117 ? 17.826 -9.555 -12.792 1.00 77.31 117 ASP A CA 1
ATOM 845 C C . ASP A 1 117 ? 18.058 -9.498 -14.315 1.00 77.31 117 ASP A C 1
ATOM 847 O O . ASP A 1 117 ? 18.967 -8.823 -14.796 1.00 77.31 117 ASP A O 1
ATOM 851 N N . ALA A 1 118 ? 17.234 -10.206 -15.096 1.00 77.06 118 ALA A N 1
ATOM 852 C CA . ALA A 1 118 ? 17.276 -10.200 -16.553 1.00 77.06 118 ALA A CA 1
ATOM 853 C C . ALA A 1 118 ? 15.889 -10.436 -17.166 1.00 77.06 118 ALA A C 1
ATOM 855 O O . ALA A 1 118 ? 15.073 -11.199 -16.644 1.00 77.06 118 ALA A O 1
ATOM 856 N N . VAL A 1 119 ? 15.649 -9.830 -18.332 1.00 79.56 119 VAL A N 1
ATOM 857 C CA . VAL A 1 119 ? 14.425 -10.017 -19.121 1.00 79.56 119 VAL A CA 1
ATOM 858 C C . VAL A 1 119 ? 14.775 -10.739 -20.427 1.00 79.56 119 VAL A C 1
ATOM 860 O O . VAL A 1 119 ? 15.505 -10.181 -21.248 1.00 79.56 119 VAL A O 1
ATOM 863 N N . PRO A 1 120 ? 14.265 -11.964 -20.669 1.00 86.44 120 PRO A N 1
ATOM 864 C CA . PRO A 1 120 ? 14.510 -12.668 -21.924 1.00 86.44 120 PRO A CA 1
ATOM 865 C C . PRO A 1 120 ? 13.992 -11.879 -23.135 1.00 86.44 120 PRO A C 1
ATOM 867 O O . PRO A 1 120 ? 12.795 -11.600 -23.241 1.00 86.44 120 PRO A O 1
ATOM 870 N N . TRP A 1 121 ? 14.872 -11.589 -24.100 1.00 87.62 121 TRP A N 1
ATOM 871 C CA . TRP A 1 121 ? 14.536 -10.809 -25.303 1.00 87.62 121 TRP A CA 1
ATOM 872 C C . TRP A 1 121 ? 13.378 -11.403 -26.127 1.00 87.62 121 TRP A C 1
ATOM 874 O O . TRP A 1 121 ? 12.592 -10.680 -26.751 1.00 87.62 121 TRP A O 1
ATOM 884 N N . GLY A 1 122 ? 13.221 -12.731 -26.100 1.00 89.31 122 GLY A N 1
ATOM 885 C CA . GLY A 1 122 ? 12.133 -13.436 -26.781 1.00 89.31 122 GLY A CA 1
ATOM 886 C C . GLY A 1 122 ? 10.739 -12.969 -26.343 1.00 89.31 122 GLY A C 1
ATOM 887 O O . GLY A 1 122 ? 9.864 -12.821 -27.192 1.00 89.31 122 GLY A O 1
ATOM 888 N N . GLY A 1 123 ? 10.560 -12.649 -25.056 1.00 86.12 123 GLY A N 1
ATOM 889 C CA . GLY A 1 123 ? 9.280 -12.217 -24.482 1.00 86.12 123 GLY A CA 1
ATOM 890 C C . GLY A 1 123 ? 8.970 -10.724 -24.633 1.00 86.12 123 GLY A C 1
ATOM 891 O O . GLY A 1 123 ? 7.859 -10.305 -24.321 1.00 86.12 123 GLY A O 1
ATOM 892 N N . VAL A 1 124 ? 9.922 -9.916 -25.111 1.00 88.25 124 VAL A N 1
ATOM 893 C CA . VAL A 1 124 ? 9.731 -8.466 -25.285 1.00 88.25 124 VAL A CA 1
ATOM 894 C C . VAL A 1 124 ? 8.795 -8.210 -26.469 1.00 88.25 124 VAL A C 1
ATOM 896 O O . VAL A 1 124 ? 9.073 -8.637 -27.587 1.00 88.25 124 VAL A O 1
ATOM 899 N N . THR A 1 125 ? 7.676 -7.528 -26.260 1.00 91.00 125 THR A N 1
ATOM 900 C CA . THR A 1 125 ? 6.748 -7.135 -27.334 1.00 91.00 125 THR A CA 1
ATOM 901 C C . THR A 1 125 ? 7.068 -5.720 -27.831 1.00 91.00 125 THR A C 1
ATOM 903 O O . THR A 1 125 ? 7.803 -4.985 -27.180 1.00 91.00 125 THR A O 1
ATOM 906 N N . GLY A 1 126 ? 6.582 -5.339 -29.021 1.00 91.50 126 GLY A N 1
ATOM 907 C CA . GLY A 1 126 ? 6.827 -3.995 -29.577 1.00 91.50 126 GLY A CA 1
ATOM 908 C C . GLY A 1 126 ? 8.283 -3.711 -29.980 1.00 91.50 126 GLY A C 1
ATOM 909 O O . GLY A 1 126 ? 8.681 -2.552 -30.055 1.00 91.50 126 GLY A O 1
ATOM 910 N N . LYS A 1 127 ? 9.086 -4.755 -30.224 1.00 92.00 127 LYS A N 1
ATOM 911 C CA . LYS A 1 127 ? 10.482 -4.618 -30.666 1.00 92.00 127 LYS A CA 1
ATOM 912 C C . LYS A 1 127 ? 10.560 -3.894 -32.021 1.00 92.00 127 LYS A C 1
ATOM 914 O O . LYS A 1 127 ? 9.721 -4.178 -32.881 1.00 92.00 127 LYS A O 1
ATOM 919 N N . PRO A 1 128 ? 11.570 -3.031 -32.251 1.00 92.19 128 PRO A N 1
ATOM 920 C CA . PRO A 1 128 ? 11.831 -2.483 -33.576 1.00 92.19 128 PRO A CA 1
ATOM 921 C C . PRO A 1 128 ? 11.964 -3.602 -34.611 1.00 92.19 128 PRO A C 1
ATOM 923 O O . PRO A 1 128 ? 12.610 -4.620 -34.360 1.00 92.19 128 PRO A O 1
ATOM 926 N N . THR A 1 129 ? 11.358 -3.415 -35.781 1.00 91.00 129 THR A N 1
ATOM 927 C CA . THR A 1 129 ? 11.483 -4.360 -36.901 1.00 91.00 129 THR A CA 1
ATOM 928 C C . THR A 1 129 ? 12.798 -4.188 -37.658 1.00 91.00 129 THR A C 1
ATOM 930 O O . THR A 1 129 ? 13.181 -5.071 -38.419 1.00 91.00 129 THR A O 1
ATOM 933 N N . ALA A 1 130 ? 13.486 -3.063 -37.452 1.00 92.25 130 ALA A N 1
ATOM 934 C CA . ALA A 1 130 ? 14.780 -2.753 -38.036 1.00 92.25 130 ALA A CA 1
ATOM 935 C C . ALA A 1 130 ? 15.688 -2.105 -36.987 1.00 92.25 130 ALA A C 1
ATOM 937 O O . ALA A 1 130 ? 15.244 -1.267 -36.200 1.00 92.25 130 ALA A O 1
ATOM 938 N N . PHE A 1 131 ? 16.963 -2.480 -37.021 1.00 91.12 131 PHE A N 1
ATOM 939 C CA . PHE A 1 131 ? 18.029 -1.877 -36.232 1.00 91.12 131 PHE A CA 1
ATOM 940 C C . PHE A 1 131 ? 18.992 -1.224 -37.224 1.00 91.12 131 PHE A C 1
ATOM 942 O O . PHE A 1 131 ? 19.736 -1.949 -37.888 1.00 91.12 131 PHE A O 1
ATOM 949 N N . PRO A 1 132 ? 18.929 0.108 -37.414 1.00 91.94 132 PRO A N 1
ATOM 950 C CA . PRO A 1 132 ? 19.855 0.802 -38.296 1.00 91.94 132 PRO A CA 1
ATOM 951 C C . PRO A 1 132 ? 21.293 0.514 -37.849 1.00 91.94 132 PRO A C 1
ATOM 953 O O . PRO A 1 132 ? 21.584 0.682 -36.662 1.00 91.94 132 PRO A O 1
ATOM 956 N N . PRO A 1 133 ? 22.175 0.051 -38.748 1.00 93.12 133 PRO A N 1
ATOM 957 C CA . PRO A 1 133 ? 23.551 -0.218 -38.374 1.00 93.12 133 PRO A CA 1
ATOM 958 C C . PRO A 1 133 ? 24.249 1.091 -38.004 1.00 93.12 133 PRO A C 1
ATOM 960 O O . PRO A 1 133 ? 24.040 2.128 -38.640 1.00 93.12 133 PRO A O 1
ATOM 963 N N . GLU A 1 134 ? 25.105 1.035 -36.990 1.00 95.19 134 GLU A N 1
ATOM 964 C CA . GLU A 1 134 ? 26.052 2.115 -36.735 1.00 95.19 134 GLU A CA 1
ATOM 965 C C . GLU A 1 134 ? 27.063 2.214 -37.886 1.00 95.19 134 GLU A C 1
ATOM 967 O O . GLU A 1 134 ? 27.241 1.279 -38.676 1.00 95.19 134 GLU A O 1
ATOM 972 N N . SER A 1 135 ? 27.735 3.362 -37.991 1.00 93.81 135 SER A N 1
ATOM 973 C CA . SER A 1 135 ? 28.791 3.551 -38.985 1.00 93.81 135 SER A CA 1
ATOM 974 C C . SER A 1 135 ? 29.894 2.515 -38.776 1.00 93.81 135 SER A C 1
ATOM 976 O O . SER A 1 135 ? 30.511 2.463 -37.715 1.00 93.81 135 SER A O 1
ATOM 978 N N . HIS A 1 136 ? 30.172 1.726 -39.806 1.00 91.56 136 HIS A N 1
ATOM 979 C CA . HIS A 1 136 ? 31.226 0.718 -39.813 1.00 91.56 136 HIS A CA 1
ATOM 980 C C . HIS A 1 136 ? 31.942 0.716 -41.165 1.00 91.56 136 HIS A C 1
ATOM 982 O O . HIS A 1 136 ? 31.489 1.338 -42.127 1.00 91.56 136 HIS A O 1
ATOM 988 N N . VAL A 1 137 ? 33.098 0.058 -41.212 1.00 92.94 137 VAL A N 1
ATOM 989 C CA . VAL A 1 137 ? 33.915 -0.073 -42.422 1.00 92.94 137 VAL A CA 1
ATOM 990 C C . VAL A 1 137 ? 33.792 -1.482 -42.983 1.00 92.94 137 VAL A C 1
ATOM 992 O O . VAL A 1 137 ? 33.621 -2.436 -42.229 1.00 92.94 137 VAL A O 1
ATOM 995 N N . HIS A 1 138 ? 33.927 -1.595 -44.300 1.00 89.12 138 HIS A N 1
ATOM 996 C CA . HIS A 1 138 ? 34.019 -2.866 -45.007 1.00 89.12 138 HIS A CA 1
ATOM 997 C C . HIS A 1 138 ? 35.349 -2.951 -45.749 1.00 89.12 138 HIS A C 1
ATOM 999 O O . HIS A 1 138 ? 35.860 -1.957 -46.272 1.00 89.12 138 HIS A O 1
ATOM 1005 N N . THR A 1 139 ? 35.895 -4.154 -45.822 1.00 88.94 139 THR A N 1
ATOM 1006 C CA . THR A 1 139 ? 36.987 -4.503 -46.727 1.00 88.94 139 THR A CA 1
ATOM 1007 C C . THR A 1 139 ? 36.464 -4.663 -48.164 1.00 88.94 139 THR A C 1
ATOM 1009 O O . THR A 1 139 ? 35.287 -4.970 -48.361 1.00 88.94 139 THR A O 1
ATOM 1012 N N . PRO A 1 140 ? 37.314 -4.508 -49.199 1.00 82.44 140 PRO A N 1
ATOM 1013 C CA . PRO A 1 140 ? 36.908 -4.731 -50.591 1.00 82.44 140 PRO A CA 1
ATOM 1014 C C . PRO A 1 140 ? 36.280 -6.111 -50.829 1.00 82.44 140 PRO A C 1
ATOM 1016 O O . PRO A 1 140 ? 35.265 -6.211 -51.513 1.00 82.44 140 PRO A O 1
ATOM 1019 N N . ALA A 1 141 ? 36.816 -7.148 -50.178 1.00 84.00 141 ALA A N 1
ATOM 1020 C CA . ALA A 1 141 ? 36.281 -8.505 -50.246 1.00 84.00 141 ALA A CA 1
ATOM 1021 C C . ALA A 1 141 ? 34.847 -8.602 -49.693 1.00 84.00 141 ALA A C 1
ATOM 1023 O O . ALA A 1 141 ? 33.993 -9.231 -50.312 1.00 84.00 141 ALA A O 1
ATOM 1024 N N . GLU A 1 142 ? 34.551 -7.943 -48.567 1.00 88.69 142 GLU A N 1
ATOM 1025 C CA . GLU A 1 142 ? 33.194 -7.884 -47.994 1.00 88.69 142 GLU A CA 1
ATOM 1026 C C . GLU A 1 142 ? 32.218 -7.095 -48.877 1.00 88.69 142 GLU A C 1
ATOM 1028 O O . GLU A 1 142 ? 31.021 -7.375 -48.878 1.00 88.69 142 GLU A O 1
ATOM 1033 N N . CYS A 1 143 ? 32.728 -6.147 -49.665 1.00 87.19 143 CYS A N 1
ATOM 1034 C CA . CYS A 1 143 ? 31.956 -5.403 -50.658 1.00 87.19 143 CYS A CA 1
ATOM 1035 C C . CYS A 1 143 ? 31.780 -6.152 -51.992 1.00 87.19 143 CYS A C 1
ATOM 1037 O O . CYS A 1 143 ? 31.183 -5.595 -52.914 1.00 87.19 143 CYS A O 1
ATOM 1039 N N . GLY A 1 144 ? 32.314 -7.372 -52.136 1.00 84.25 144 GLY A N 1
ATOM 1040 C CA . GLY A 1 144 ? 32.303 -8.105 -53.406 1.00 84.25 144 GLY A CA 1
ATOM 1041 C C . GLY A 1 144 ? 33.141 -7.440 -54.503 1.00 84.25 144 GLY A C 1
ATOM 1042 O O . GLY A 1 144 ? 32.894 -7.659 -55.686 1.00 84.25 144 GLY A O 1
ATOM 1043 N N . VAL A 1 145 ? 34.105 -6.600 -54.118 1.00 81.62 145 VAL A N 1
ATOM 1044 C CA . VAL A 1 145 ? 35.058 -5.969 -55.029 1.00 81.62 145 VAL A CA 1
ATOM 1045 C C . VAL A 1 145 ? 36.353 -6.766 -54.967 1.00 81.62 145 VAL A C 1
ATOM 1047 O O . VAL A 1 145 ? 37.058 -6.764 -53.956 1.00 81.62 145 VAL A O 1
ATOM 1050 N N . GLU A 1 146 ? 36.663 -7.463 -56.053 1.00 77.94 146 GLU A N 1
ATOM 1051 C CA . GLU A 1 146 ? 37.944 -8.147 -56.201 1.00 77.94 146 GLU A CA 1
ATOM 1052 C C . GLU A 1 146 ? 39.050 -7.128 -56.499 1.00 77.94 146 GLU A C 1
ATOM 1054 O O . GLU A 1 146 ? 38.826 -6.105 -57.154 1.00 77.94 146 GLU A O 1
ATOM 1059 N N . ALA A 1 147 ? 40.255 -7.392 -55.990 1.00 74.81 147 ALA A N 1
ATOM 1060 C CA . ALA A 1 147 ? 41.420 -6.607 -56.368 1.00 74.81 147 ALA A CA 1
ATOM 1061 C C . ALA A 1 147 ? 41.639 -6.751 -57.879 1.00 74.81 147 ALA A C 1
ATOM 1063 O O . ALA A 1 147 ? 41.568 -7.859 -58.411 1.00 74.81 147 ALA A O 1
ATOM 1064 N N . ILE A 1 148 ? 41.899 -5.637 -58.565 1.00 79.06 148 ILE A N 1
ATOM 1065 C CA . ILE A 1 148 ? 42.250 -5.667 -59.986 1.00 79.06 148 ILE A CA 1
ATOM 1066 C C . ILE A 1 148 ? 43.514 -6.534 -60.122 1.00 79.06 148 ILE A C 1
ATOM 1068 O O . ILE A 1 148 ? 44.506 -6.207 -59.469 1.00 79.06 148 ILE A O 1
ATOM 1072 N N . PRO A 1 149 ? 43.500 -7.616 -60.926 1.00 83.56 149 PRO A N 1
ATOM 1073 C CA . PRO A 1 149 ? 44.670 -8.470 -61.105 1.00 83.56 149 PRO A CA 1
ATOM 1074 C C . PRO A 1 149 ? 45.888 -7.667 -61.578 1.00 83.56 149 PRO A C 1
ATOM 1076 O O . PRO A 1 149 ? 45.745 -6.783 -62.429 1.00 83.56 149 PRO A O 1
ATOM 1079 N N . ASP A 1 150 ? 47.084 -7.991 -61.076 1.00 85.00 150 ASP A N 1
ATOM 1080 C CA . ASP A 1 150 ? 48.324 -7.255 -61.380 1.00 85.00 150 ASP A CA 1
ATOM 1081 C C . ASP A 1 150 ? 48.580 -7.143 -62.893 1.00 85.00 150 ASP A C 1
ATOM 1083 O O . ASP A 1 150 ? 48.935 -6.082 -63.394 1.00 85.00 150 ASP A O 1
ATOM 1087 N N . GLU A 1 151 ? 48.270 -8.192 -63.654 1.00 86.38 151 GLU A N 1
ATOM 1088 C CA . GLU A 1 151 ? 48.328 -8.220 -65.124 1.00 86.38 151 GLU A CA 1
ATOM 1089 C C . GLU A 1 151 ? 47.452 -7.150 -65.801 1.00 86.38 151 GLU A C 1
ATOM 1091 O O . GLU A 1 151 ? 47.829 -6.569 -66.820 1.00 86.38 151 GLU A O 1
ATOM 1096 N N . THR A 1 152 ? 46.291 -6.844 -65.219 1.00 84.31 152 THR A N 1
ATOM 1097 C CA . THR A 1 152 ? 45.405 -5.784 -65.711 1.00 84.31 152 THR A CA 1
ATOM 1098 C C . THR A 1 152 ? 45.997 -4.413 -65.393 1.00 84.31 152 THR A C 1
ATOM 1100 O O . THR A 1 152 ? 45.951 -3.511 -66.231 1.00 84.31 152 THR A O 1
ATOM 1103 N N . ILE A 1 153 ? 46.612 -4.260 -64.217 1.00 85.50 153 ILE A N 1
ATOM 1104 C CA . ILE A 1 153 ? 47.316 -3.032 -63.824 1.00 85.50 153 ILE A CA 1
ATOM 1105 C C . ILE A 1 153 ? 48.504 -2.780 -64.766 1.00 85.50 153 ILE A C 1
ATOM 1107 O O . ILE A 1 153 ? 48.657 -1.678 -65.298 1.00 85.50 153 ILE A O 1
ATOM 1111 N N . GLU A 1 154 ? 49.307 -3.806 -65.041 1.00 90.25 154 GLU A N 1
ATOM 1112 C CA . GLU A 1 154 ? 50.453 -3.739 -65.951 1.00 90.25 154 GLU A CA 1
ATOM 1113 C C . GLU A 1 154 ? 50.038 -3.426 -67.398 1.00 90.25 154 GLU A C 1
ATOM 1115 O O . GLU A 1 154 ? 50.683 -2.616 -68.078 1.00 90.25 154 GLU A O 1
ATOM 1120 N N . ALA A 1 155 ? 48.927 -3.997 -67.874 1.00 85.94 155 ALA A N 1
ATOM 1121 C CA . ALA A 1 155 ? 48.379 -3.700 -69.197 1.00 85.94 155 ALA A CA 1
ATOM 1122 C C . ALA A 1 155 ? 47.931 -2.232 -69.324 1.00 85.94 155 ALA A C 1
ATOM 1124 O O . ALA A 1 155 ? 48.147 -1.601 -70.364 1.00 85.94 155 ALA A O 1
ATOM 1125 N N . ILE A 1 156 ? 47.345 -1.658 -68.268 1.00 86.38 156 ILE A N 1
ATOM 1126 C CA . ILE A 1 156 ? 46.945 -0.243 -68.241 1.00 86.38 156 ILE A CA 1
ATOM 1127 C C . ILE A 1 156 ? 48.183 0.662 -68.278 1.00 86.38 156 ILE A C 1
ATOM 1129 O O . ILE A 1 156 ? 48.243 1.577 -69.098 1.00 86.38 156 ILE A O 1
ATOM 1133 N N . ILE A 1 157 ? 49.194 0.387 -67.444 1.00 90.88 1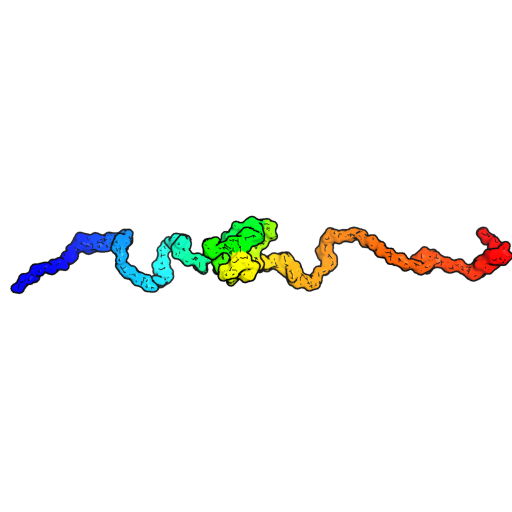57 ILE A N 1
ATOM 1134 C CA . ILE A 1 157 ? 50.426 1.196 -67.364 1.00 90.88 157 ILE A CA 1
ATOM 1135 C C . ILE A 1 157 ? 51.201 1.169 -68.686 1.00 90.88 157 ILE A C 1
ATOM 1137 O O . ILE A 1 157 ? 51.727 2.192 -69.124 1.00 90.88 157 ILE A O 1
ATOM 1141 N N . SER A 1 158 ? 51.257 0.011 -69.344 1.00 90.31 158 SER A N 1
ATOM 1142 C CA . SER A 1 158 ? 51.944 -0.160 -70.630 1.00 90.31 158 SER A CA 1
ATOM 1143 C C . SER A 1 158 ? 51.147 0.353 -71.838 1.00 90.31 158 SER A C 1
ATOM 1145 O O . SER A 1 158 ? 51.651 0.302 -72.960 1.00 90.31 158 SER A O 1
ATOM 1147 N N . GLY A 1 159 ? 49.916 0.844 -71.642 1.00 86.31 159 GLY A N 1
ATOM 1148 C CA . GLY A 1 159 ? 49.043 1.320 -72.720 1.00 86.31 159 GLY A CA 1
ATOM 1149 C C . GLY A 1 159 ? 48.514 0.208 -73.632 1.00 86.31 159 GLY A C 1
ATOM 1150 O O . GLY A 1 159 ? 48.076 0.481 -74.749 1.00 86.31 159 GLY A O 1
ATOM 1151 N N . THR A 1 160 ? 48.573 -1.047 -73.181 1.00 87.12 160 THR A N 1
ATOM 1152 C CA . THR A 1 160 ? 48.140 -2.228 -73.943 1.00 87.12 160 THR A CA 1
ATOM 1153 C C . THR A 1 160 ? 46.767 -2.752 -73.520 1.00 87.12 160 THR A C 1
ATOM 1155 O O . THR A 1 160 ? 46.222 -3.633 -74.188 1.00 87.12 160 THR A O 1
ATOM 1158 N N . TYR A 1 161 ? 46.180 -2.191 -72.457 1.00 86.12 161 TYR A N 1
ATOM 1159 C CA . TYR A 1 161 ? 44.839 -2.538 -71.993 1.00 86.12 161 TYR A CA 1
ATOM 1160 C C . TYR A 1 161 ? 43.781 -2.301 -73.080 1.00 86.12 161 TYR A C 1
ATOM 1162 O O . TYR A 1 161 ? 43.684 -1.213 -73.653 1.00 86.12 161 TYR A O 1
ATOM 1170 N N . LYS A 1 162 ? 42.961 -3.323 -73.341 1.00 77.38 162 LYS A N 1
ATOM 1171 C CA . LYS A 1 162 ? 41.766 -3.235 -74.185 1.00 77.38 162 LYS A CA 1
ATOM 1172 C C . LYS A 1 162 ? 40.551 -3.502 -73.303 1.00 77.38 162 LYS A C 1
ATOM 1174 O O . LYS A 1 162 ? 40.514 -4.536 -72.643 1.00 77.38 162 LYS A O 1
ATOM 1179 N N . SER A 1 163 ? 39.623 -2.544 -73.287 1.00 71.94 163 SER A N 1
ATOM 1180 C CA . SER A 1 163 ? 38.331 -2.619 -72.587 1.00 71.94 163 SER A CA 1
ATOM 1181 C C . SER A 1 163 ? 37.490 -3.804 -73.036 1.00 71.94 163 SER A C 1
ATOM 1183 O O . SER A 1 163 ? 37.496 -4.041 -74.270 1.00 71.94 163 SER A O 1
#

pLDDT: mean 85.38, std 9.76, range [50.09, 96.88]

Solvent-accessible surface area (backbone atoms only — not comparable to full-atom values): 10651 Å² total; per-residue (Å²): 136,84,82,81,82,82,85,74,83,49,74,66,55,49,51,50,51,53,48,28,49,73,75,55,79,45,83,74,80,84,73,90,70,76,66,70,90,73,67,77,88,83,78,59,74,93,74,50,61,70,86,81,53,78,47,80,48,79,36,60,40,70,69,54,58,33,67,46,47,78,88,79,49,48,62,65,20,35,38,37,27,63,73,80,67,46,39,30,37,29,73,31,61,92,39,53,64,41,71,83,10,48,44,75,60,69,59,68,69,63,38,51,58,78,66,48,93,70,77,66,72,87,77,57,76,90,65,76,93,67,78,85,79,72,95,78,86,78,54,53,68,79,69,73,43,76,79,80,53,66,70,59,54,51,26,52,75,72,72,66,58,76,135

Foldseek 3Di:
DDPPDPDDQDPVNVVVVVVCVVVVVDDDDPCPDDDPVPDDDDDDPVPDDPVVDAEEAEAAAPQRQLVDAPVRDDAQHKYQHNPVRWIWGQHDRVNRNDPVRIDTPQDDPSVCVVPDPDDPPVPDPPDDPDDPDDDDDDDCVRVVHDDDDVVQVVCVVVVNDDD